Protein 3MAH (pdb70)

Radius of gyration: 16.23 Å; Cα contacts (8 Å, |Δi|>4): 220; chains: 1; bounding box: 42×35×31 Å

B-factor: mean 44.32, std 12.49, range [18.56, 92.47]

Nearest PDB structures (foldseek):
  3mah-assembly1_A-2  TM=9.933E-01  e=5.622E-27  Porphyromonas gingivalis W83
  1gxu-assembly1_A  TM=6.273E-01  e=1.502E-02  Escherichia coli
  1gxt-assembly1_A  TM=6.294E-01  e=2.323E-02  Escherichia coli
  4pwu-assembly2_C  TM=6.112E-01  e=2.801E-02  Klebsiella pneumoniae subsp. pneumoniae MGH 78578
  4kyz-assembly1_A  TM=5.742E-01  e=4.933E-01  synthetic construct

InterPro domains:
  IPR001048 Aspartate/glutamate/uridylate kinase [PF00696] (2-278)
  IPR001341 Aspartate kinase [TIGR00657] (3-439)
  IPR005260 Aspartate kinase, monofunctional class [PIRSF000726] (3-443)
  IPR018042 Aspartate kinase, conserved site [PS00324] (3-11)
  IPR036393 Acetylglutamate kinase-like superfamily [G3DSA:3.40.1160.10] (1-292)
  IPR036393 Acetylglutamate kinase-like superfamily [SSF53633] (1-290)
  IPR045865 ACT-like domain [SSF55021] (296-385)
  IPR045865 ACT-like domain [SSF55021] (379-439)
  IPR047962 Lysine-sensitive aspartokinase 3, ACT2 domain [cd04917] (377-440)
  IPR054352 Aspartokinase, ACT domain [PF22468] (380-437)

Organism: Porphyromonas gingivalis (strain ATCC BAA-308 / W83) (NCBI:txid242619)

Structure (mmCIF, N/CA/C/O backbone):
data_3MAH
#
_entry.id   3MAH
#
_cell.length_a   46.670
_cell.length_b   46.670
_cell.length_c   221.902
_cell.angle_alpha   90.00
_cell.angle_beta   90.00
_cell.angle_gamma   120.00
#
_symmetry.space_group_name_H-M   'P 65 2 2'
#
loop_
_entity.id
_entity.type
_entity.pdbx_description
1 polymer Aspartokinase
2 non-polymer 'SULFATE ION'
3 water water
#
loop_
_atom_site.group_PDB
_atom_site.id
_atom_site.type_symbol
_atom_site.label_atom_id
_atom_site.label_alt_id
_atom_site.label_comp_id
_atom_site.label_asym_id
_atom_site.label_entity_id
_atom_site.label_seq_id
_atom_site.pdbx_PDB_ins_code
_atom_site.Cartn_x
_atom_site.Cartn_y
_atom_site.Cartn_z
_atom_site.occupancy
_atom_site.B_iso_or_equiv
_atom_site.auth_seq_id
_atom_site.auth_comp_id
_atom_site.auth_asym_id
_atom_site.auth_atom_id
_atom_site.pdbx_PDB_model_num
ATOM 1 N N . ASP A 1 7 ? 7.865 -18.229 13.829 1.00 86.25 296 ASP A N 1
ATOM 2 C CA . ASP A 1 7 ? 7.366 -17.596 15.100 1.00 79.41 296 ASP A CA 1
ATOM 3 C C . ASP A 1 7 ? 6.027 -16.880 14.887 1.00 70.08 296 ASP A C 1
ATOM 4 O O . ASP A 1 7 ? 5.741 -16.349 13.821 1.00 68.57 296 ASP A O 1
ATOM 9 N N . CYS A 1 8 ? 5.191 -16.886 15.907 1.00 66.02 297 CYS A N 1
ATOM 10 C CA . CYS A 1 8 ? 3.845 -16.369 15.759 1.00 59.08 297 CYS A CA 1
ATOM 11 C C . CYS A 1 8 ? 3.769 -14.972 16.347 1.00 53.03 297 CYS A C 1
ATOM 12 O O . CYS A 1 8 ? 2.972 -14.728 17.246 1.00 51.41 297 CYS A O 1
ATOM 15 N N . ILE A 1 9 ? 4.576 -14.061 15.785 1.00 49.44 298 ILE A N 1
ATOM 16 C CA . ILE A 1 9 ? 4.736 -12.699 16.295 1.00 44.60 298 ILE A CA 1
ATOM 17 C C . ILE A 1 9 ? 4.338 -11.525 15.377 1.00 40.31 298 ILE A C 1
ATOM 18 O O . ILE A 1 9 ? 4.736 -11.472 14.216 1.00 39.94 298 ILE A O 1
ATOM 23 N N . LYS A 1 10 ? 3.542 -10.606 15.928 1.00 36.58 299 LYS A N 1
ATOM 24 C CA . LYS A 1 10 ? 3.176 -9.334 15.288 1.00 34.70 299 LYS A CA 1
ATOM 25 C C . LYS A 1 10 ? 3.793 -8.207 16.153 1.00 32.34 299 LYS A C 1
ATOM 26 O O . LYS A 1 10 ? 3.668 -8.239 17.373 1.00 33.30 299 LYS A O 1
ATOM 32 N N . ALA A 1 11 ? 4.485 -7.246 15.549 1.00 29.07 300 ALA A N 1
ATOM 33 C CA . ALA A 1 11 ? 5.072 -6.150 16.343 1.00 28.46 300 ALA A CA 1
ATOM 34 C C . ALA A 1 11 ? 5.155 -4.853 15.565 1.00 25.57 300 ALA A C 1
ATOM 35 O O . ALA A 1 11 ? 5.279 -4.867 14.368 1.00 24.83 300 ALA A O 1
ATOM 37 N N . VAL A 1 12 ? 5.065 -3.747 16.282 1.00 26.37 301 VAL A N 1
ATOM 38 C CA . VAL A 1 12 ? 5.340 -2.412 15.737 1.00 26.17 301 VAL A CA 1
ATOM 39 C C . VAL A 1 12 ? 6.408 -1.764 16.659 1.00 25.14 301 VAL A C 1
ATOM 40 O O . VAL A 1 12 ? 6.284 -1.790 17.872 1.00 27.95 301 VAL A O 1
ATOM 44 N N . ALA A 1 13 ? 7.465 -1.240 16.055 1.00 24.66 302 ALA A N 1
ATOM 45 C CA . ALA A 1 13 ? 8.591 -0.604 16.741 1.00 25.68 302 ALA A CA 1
ATOM 46 C C . ALA A 1 13 ? 8.914 0.752 16.132 1.00 25.55 302 ALA A C 1
ATOM 47 O O . ALA A 1 13 ? 8.882 0.901 14.934 1.00 25.31 302 ALA A O 1
ATOM 49 N N . ALA A 1 14 ? 9.219 1.749 16.956 1.00 28.14 303 ALA A N 1
ATOM 50 C CA . ALA A 1 14 ? 9.645 3.096 16.458 1.00 28.17 303 ALA A CA 1
ATOM 51 C C . ALA A 1 14 ? 11.025 3.475 17.000 1.00 28.20 303 ALA A C 1
ATOM 52 O O . ALA A 1 14 ? 11.342 3.250 18.148 1.00 28.99 303 ALA A O 1
ATOM 54 N N . LYS A 1 15 ? 11.846 4.053 16.147 1.00 29.05 304 LYS A N 1
ATOM 55 C CA . LYS A 1 15 ? 13.184 4.500 16.539 1.00 30.21 304 LYS A CA 1
ATOM 56 C C . LYS A 1 15 ? 13.298 5.982 16.213 1.00 30.01 304 LYS A C 1
ATOM 57 O O . LYS A 1 15 ? 13.212 6.368 15.034 1.00 28.50 304 LYS A O 1
ATOM 63 N N . ASP A 1 16 ? 13.434 6.794 17.251 1.00 32.41 305 ASP A N 1
ATOM 64 C CA . ASP A 1 16 ? 13.607 8.244 17.166 1.00 35.17 305 ASP A CA 1
ATOM 65 C C . ASP A 1 16 ? 15.050 8.682 16.974 1.00 36.39 305 ASP A C 1
ATOM 66 O O . ASP A 1 16 ? 16.009 7.887 17.152 1.00 37.39 305 ASP A O 1
ATOM 71 N N . GLY A 1 17 ? 15.205 9.988 16.729 1.00 37.61 306 GLY A N 1
ATOM 72 C CA . GLY A 1 17 ? 16.536 10.639 16.596 1.00 39.37 306 GLY A CA 1
ATOM 73 C C . GLY A 1 17 ? 17.302 10.322 15.331 1.00 38.43 306 GLY A C 1
ATOM 74 O O . GLY A 1 17 ? 18.525 10.380 15.309 1.00 40.53 306 GLY A O 1
ATOM 75 N N . ILE A 1 18 ? 16.574 10.062 14.254 1.00 32.31 307 ILE A N 1
ATOM 76 C CA . ILE A 1 18 ? 17.173 9.621 12.974 1.00 30.26 307 ILE A CA 1
ATOM 77 C C . ILE A 1 18 ? 17.376 10.817 12.042 1.00 31.21 307 ILE A C 1
ATOM 78 O O . ILE A 1 18 ? 16.618 11.786 12.051 1.00 32.20 307 ILE A O 1
ATOM 83 N N . THR A 1 19 ? 18.455 10.756 11.286 1.00 30.94 308 THR A N 1
ATOM 84 C CA . THR A 1 19 ? 18.769 11.746 10.280 1.00 32.05 308 THR A CA 1
ATOM 85 C C . THR A 1 19 ? 18.765 11.074 8.920 1.00 30.50 308 THR A C 1
ATOM 86 O O . THR A 1 19 ? 19.353 10.008 8.783 1.00 30.21 308 THR A O 1
ATOM 90 N N . VAL A 1 20 ? 18.085 11.647 7.917 1.00 31.21 309 VAL A N 1
ATOM 91 C CA . VAL A 1 20 ? 18.163 11.073 6.541 1.00 30.12 309 VAL A CA 1
ATOM 92 C C . VAL A 1 20 ? 19.097 11.924 5.654 1.00 32.33 309 VAL A C 1
ATOM 93 O O . VAL A 1 20 ? 19.025 13.170 5.644 1.00 34.78 309 VAL A O 1
ATOM 97 N N . ILE A 1 21 ? 19.970 11.239 4.921 1.00 31.89 310 ILE A N 1
ATOM 98 C CA . ILE A 1 21 ? 20.903 11.886 4.007 1.00 32.31 310 ILE A CA 1
ATOM 99 C C . ILE A 1 21 ? 20.638 11.445 2.556 1.00 33.15 310 ILE A C 1
ATOM 100 O O . ILE A 1 21 ? 20.611 10.245 2.274 1.00 30.79 310 ILE A O 1
ATOM 105 N N . LYS A 1 22 ? 20.456 12.426 1.659 1.00 35.54 311 LYS A N 1
ATOM 106 C CA . LYS A 1 22 ? 20.235 12.184 0.217 1.00 37.09 311 LYS A CA 1
ATOM 107 C C . LYS A 1 22 ? 21.453 12.666 -0.537 1.00 37.64 311 LYS A C 1
ATOM 108 O O . LYS A 1 22 ? 21.832 13.815 -0.404 1.00 38.87 311 LYS A O 1
ATOM 114 N N . VAL A 1 23 ? 22.049 11.765 -1.322 1.00 38.30 312 VAL A N 1
ATOM 115 C CA . VAL A 1 23 ? 23.210 12.047 -2.143 1.00 40.60 312 VAL A CA 1
ATOM 116 C C . VAL A 1 23 ? 22.891 11.767 -3.624 1.00 43.27 312 VAL A C 1
ATOM 117 O O . VAL A 1 23 ? 22.627 10.618 -3.987 1.00 42.91 312 VAL A O 1
ATOM 121 N N . LYS A 1 24 ? 22.857 12.808 -4.458 1.00 46.33 313 LYS A N 1
ATOM 122 C CA . LYS A 1 24 ? 22.684 12.629 -5.898 1.00 49.04 313 LYS A CA 1
ATOM 123 C C . LYS A 1 24 ? 24.087 12.507 -6.487 1.00 50.36 313 LYS A C 1
ATOM 124 O O . LYS A 1 24 ? 24.845 13.464 -6.509 1.00 50.25 313 LYS A O 1
ATO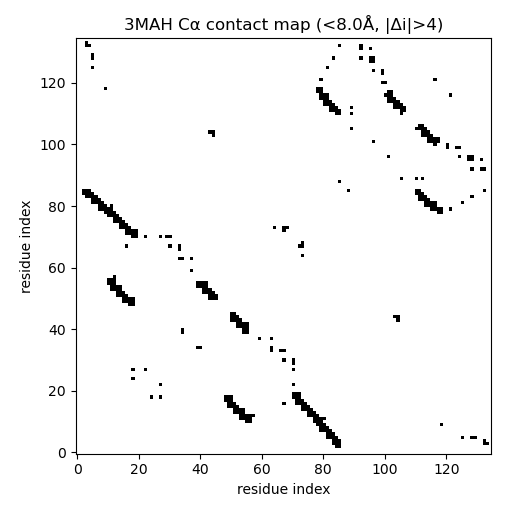M 130 N N . SER A 1 25 ? 24.423 11.308 -6.942 1.00 50.22 314 SER A N 1
ATOM 131 C CA . SER A 1 25 ? 25.766 11.017 -7.449 1.00 52.83 314 SER A CA 1
ATOM 132 C C . SER A 1 25 ? 26.226 11.984 -8.527 1.00 56.78 314 SER A C 1
ATOM 133 O O . SER A 1 25 ? 25.427 12.445 -9.355 1.00 57.62 314 SER A O 1
ATOM 136 N N . SER A 1 26 ? 27.524 12.275 -8.497 1.00 59.23 315 SER A N 1
ATOM 137 C CA . SER A 1 26 ? 28.162 13.052 -9.543 1.00 63.54 315 SER A CA 1
ATOM 138 C C . SER A 1 26 ? 28.041 12.251 -10.843 1.00 65.29 315 SER A C 1
ATOM 139 O O . SER A 1 26 ? 28.212 11.014 -10.845 1.00 63.90 315 SER A O 1
ATOM 142 N N . ASN A 1 27 ? 27.704 12.955 -11.920 1.00 68.81 316 ASN A N 1
ATOM 143 C CA . ASN A 1 27 ? 27.613 12.368 -13.252 1.00 71.18 316 ASN A CA 1
ATOM 144 C C . ASN A 1 27 ? 28.914 11.721 -13.694 1.00 71.59 316 ASN A C 1
ATOM 145 O O . ASN A 1 27 ? 28.903 10.790 -14.511 1.00 71.39 316 ASN A O 1
ATOM 150 N N . LYS A 1 28 ? 30.030 12.236 -13.180 1.00 72.20 317 LYS A N 1
ATOM 151 C CA . LYS A 1 28 ? 31.344 11.672 -13.493 1.00 73.12 317 LYS A CA 1
ATOM 152 C C . LYS A 1 28 ? 31.467 10.208 -13.065 1.00 69.20 317 LYS A C 1
ATOM 153 O O . LYS A 1 28 ? 32.086 9.418 -13.780 1.00 69.91 317 LYS A O 1
ATOM 159 N N . LEU A 1 29 ? 30.827 9.854 -11.942 1.00 64.44 318 LEU A N 1
ATOM 160 C CA . LEU A 1 29 ? 30.969 8.527 -11.337 1.00 60.80 318 LEU A CA 1
ATOM 161 C C . LEU A 1 29 ? 30.056 7.380 -11.749 1.00 57.88 318 LEU A C 1
ATOM 162 O O . LEU A 1 29 ? 28.824 7.493 -11.708 1.00 57.03 318 LEU A O 1
ATOM 167 N N . LEU A 1 30 ? 30.695 6.254 -12.069 1.00 56.23 319 LEU A N 1
ATOM 168 C CA . LEU A 1 30 ? 30.009 5.002 -12.349 1.00 53.44 319 LEU A CA 1
ATOM 169 C C . LEU A 1 30 ? 29.396 4.567 -11.020 1.00 49.47 319 LEU A C 1
ATOM 170 O O . LEU A 1 30 ? 30.038 4.664 -9.958 1.00 47.41 319 LEU A O 1
ATOM 175 N N . SER A 1 31 ? 28.149 4.111 -11.078 1.00 47.61 320 SER A N 1
ATOM 176 C CA . SER A 1 31 ? 27.378 3.790 -9.872 1.00 44.88 320 SER A CA 1
ATOM 177 C C . SER A 1 31 ? 28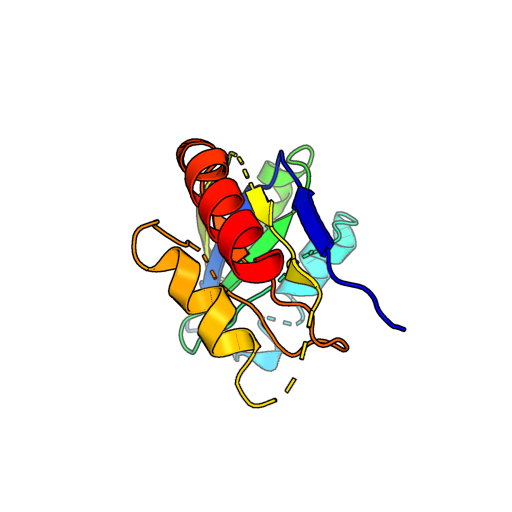.072 2.814 -8.922 1.00 43.02 320 SER A C 1
ATOM 178 O O . SER A 1 31 ? 28.097 3.029 -7.711 1.00 40.28 320 SER A O 1
ATOM 181 N N . TRP A 1 32 ? 28.646 1.751 -9.471 1.00 43.85 321 TRP A N 1
ATOM 182 C CA . TRP A 1 32 ? 29.323 0.755 -8.624 1.00 42.97 321 TRP A CA 1
ATOM 183 C C . TRP A 1 32 ? 30.516 1.316 -7.838 1.00 42.65 321 TRP A C 1
ATOM 184 O O . TRP A 1 32 ? 30.756 0.880 -6.697 1.00 41.42 321 TRP A O 1
ATOM 195 N N . HIS A 1 33 ? 31.233 2.285 -8.411 1.00 43.44 322 HIS A N 1
ATOM 196 C CA . HIS A 1 33 ? 32.321 2.958 -7.669 1.00 44.35 322 HIS A CA 1
ATOM 197 C C . HIS A 1 33 ? 31.710 3.906 -6.602 1.00 42.33 322 HIS A C 1
ATOM 198 O O . HIS A 1 33 ? 32.179 3.975 -5.463 1.00 41.55 322 HIS A O 1
ATOM 205 N N . PHE A 1 34 ? 30.672 4.641 -6.993 1.00 41.93 323 PHE A N 1
ATOM 206 C CA . PHE A 1 34 ? 29.946 5.564 -6.101 1.00 40.31 323 PHE A CA 1
ATOM 207 C C . PHE A 1 34 ? 29.426 4.875 -4.849 1.00 38.24 323 PHE A C 1
ATOM 208 O O . PHE A 1 34 ? 29.587 5.391 -3.715 1.00 38.15 323 PHE A O 1
ATOM 224 N N . ARG A 1 36 ? 30.415 2.070 -3.427 1.00 37.96 325 ARG A N 1
ATOM 225 C CA . ARG A 1 36 ? 31.522 1.625 -2.552 1.00 38.44 325 ARG A CA 1
ATOM 226 C C . ARG A 1 36 ? 32.099 2.814 -1.810 1.00 38.96 325 ARG A C 1
ATOM 227 O O . ARG A 1 36 ? 32.235 2.759 -0.584 1.00 39.12 325 ARG A O 1
ATOM 235 N N . LYS A 1 37 ? 32.424 3.883 -2.529 1.00 40.24 326 LYS A N 1
ATOM 236 C CA . LYS A 1 37 ? 32.914 5.111 -1.889 1.00 41.96 326 LYS A CA 1
ATOM 237 C C . LYS A 1 37 ? 31.949 5.561 -0.797 1.00 39.73 326 LYS A C 1
ATOM 238 O O . LYS A 1 37 ? 32.350 5.814 0.323 1.00 41.42 326 LYS A O 1
ATOM 244 N N . LEU A 1 38 ? 30.670 5.628 -1.121 1.00 38.67 327 LEU A N 1
ATOM 245 C CA . LEU A 1 38 ? 29.640 6.018 -0.139 1.00 37.50 327 LEU A CA 1
ATOM 246 C C . LEU A 1 38 ? 29.706 5.199 1.141 1.00 36.77 327 LEU A C 1
ATOM 247 O O . LEU A 1 38 ? 29.855 5.768 2.228 1.00 38.52 327 LEU A O 1
ATOM 252 N N . PHE A 1 39 ? 29.565 3.881 1.038 1.00 35.25 328 PHE A N 1
ATOM 253 C CA . PHE A 1 39 ? 29.589 3.040 2.237 1.00 34.49 328 PHE A CA 1
ATOM 254 C C . PHE A 1 39 ? 30.929 3.012 2.979 1.00 36.78 328 PHE A C 1
ATOM 255 O O . PHE A 1 39 ? 30.971 2.764 4.185 1.00 36.29 328 PHE A O 1
ATOM 263 N N . GLU A 1 40 ? 32.004 3.314 2.263 1.00 38.71 329 GLU A N 1
ATOM 264 C CA . GLU A 1 40 ? 33.307 3.414 2.861 1.00 41.27 329 GLU A CA 1
ATOM 265 C C . GLU A 1 40 ? 33.378 4.653 3.767 1.00 41.92 329 GLU A C 1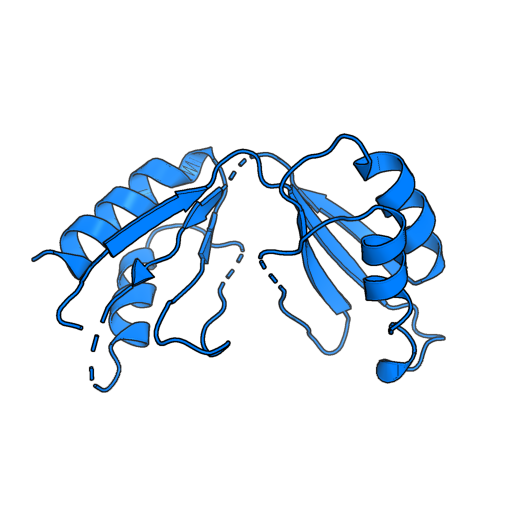
ATOM 266 O O . GLU A 1 40 ? 34.086 4.624 4.783 1.00 43.54 329 GLU A O 1
ATOM 272 N N . ILE A 1 41 ? 32.650 5.728 3.426 1.00 41.42 330 ILE A N 1
ATOM 273 C CA . ILE A 1 41 ? 32.618 6.970 4.258 1.00 42.28 330 ILE A CA 1
ATOM 274 C C . ILE A 1 41 ? 31.870 6.676 5.545 1.00 41.94 330 ILE A C 1
ATOM 275 O O . ILE A 1 41 ? 32.299 7.092 6.628 1.00 43.53 330 ILE A O 1
ATOM 280 N N . PHE A 1 42 ? 30.747 5.959 5.434 1.00 39.46 331 PHE A N 1
ATOM 281 C CA . PHE A 1 42 ? 30.002 5.526 6.630 1.00 39.56 331 PHE A CA 1
ATOM 282 C C . PHE A 1 42 ? 30.810 4.517 7.487 1.00 40.37 331 PHE A C 1
ATOM 283 O O . PHE A 1 42 ? 30.702 4.478 8.711 1.00 40.31 331 PHE A O 1
ATOM 291 N N . GLU A 1 43 ? 31.653 3.726 6.840 1.00 41.29 332 GLU A N 1
ATOM 292 C CA . GLU A 1 43 ? 32.511 2.803 7.569 1.00 43.24 332 GLU A CA 1
ATOM 293 C C . GLU A 1 43 ? 33.532 3.581 8.388 1.00 45.76 332 GLU A C 1
ATOM 294 O O . GLU A 1 43 ? 33.720 3.299 9.582 1.00 47.35 332 GLU A O 1
ATOM 300 N N . PHE A 1 44 ? 34.179 4.559 7.753 1.00 46.64 333 PHE A N 1
ATOM 301 C CA . PHE A 1 44 ? 35.199 5.374 8.428 1.00 49.22 333 PHE A CA 1
ATOM 302 C C . PHE A 1 44 ? 34.656 5.970 9.728 1.00 49.30 333 PHE A C 1
ATOM 303 O O . PHE A 1 44 ? 35.315 5.927 10.764 1.00 51.12 333 PHE A O 1
ATOM 311 N N . TYR A 1 45 ? 33.434 6.497 9.671 1.00 47.10 334 TYR A N 1
ATOM 312 C CA . TYR A 1 45 ? 32.804 7.110 10.834 1.00 46.80 334 TYR A CA 1
ATOM 313 C C . TYR A 1 45 ? 31.993 6.109 11.650 1.00 46.63 334 TYR A C 1
ATOM 314 O O . TYR A 1 45 ? 31.241 6.483 12.542 1.00 47.04 334 TYR A O 1
ATOM 323 N N . GLN A 1 46 ? 32.131 4.825 11.331 1.00 47.40 335 GLN A N 1
ATOM 324 C CA . GLN A 1 46 ? 31.498 3.739 12.112 1.00 47.35 335 GLN A CA 1
ATOM 325 C C . GLN A 1 46 ? 30.010 3.949 12.296 1.00 44.98 335 GLN A C 1
ATOM 326 O O . GLN A 1 46 ? 29.478 3.729 13.391 1.00 45.33 335 GLN A O 1
ATOM 332 N N . GLU A 1 47 ? 29.322 4.363 11.233 1.00 42.30 336 GLU A N 1
ATOM 333 C CA . GLU A 1 47 ? 27.891 4.584 11.355 1.00 40.78 336 GLU A CA 1
ATOM 334 C C . GLU A 1 47 ? 27.055 3.440 10.800 1.00 39.80 336 GLU A C 1
ATOM 335 O O . GLU A 1 47 ? 27.174 3.103 9.615 1.00 39.54 336 GLU A O 1
ATOM 341 N N . PRO A 1 48 ? 26.202 2.824 11.647 1.00 39.64 337 PRO A N 1
ATOM 342 C CA . PRO A 1 48 ? 25.292 1.840 11.079 1.00 38.68 337 PRO A CA 1
ATOM 343 C C . PRO A 1 48 ? 24.196 2.540 10.291 1.00 37.30 337 PRO A C 1
ATOM 344 O O . PRO A 1 48 ? 23.776 3.617 10.682 1.00 39.18 337 PRO A O 1
ATOM 348 N N . VAL A 1 49 ? 23.726 1.908 9.221 1.00 35.80 338 VAL A N 1
ATOM 349 C CA . VAL A 1 49 ? 22.661 2.441 8.372 1.00 35.17 338 VAL A CA 1
ATOM 350 C C . VAL A 1 49 ? 21.393 1.540 8.453 1.00 35.22 338 VAL A C 1
ATOM 351 O O . VAL A 1 49 ? 21.386 0.429 7.940 1.00 35.85 338 VAL A O 1
ATOM 355 N N . ASP A 1 50 ? 20.318 2.019 9.079 1.00 35.29 339 ASP A N 1
ATOM 356 C CA . ASP A 1 50 ? 19.112 1.190 9.225 1.00 36.07 339 ASP A CA 1
ATOM 357 C C . ASP A 1 50 ? 18.292 1.068 7.927 1.00 34.12 339 ASP A C 1
ATOM 358 O O . ASP A 1 50 ? 17.592 0.081 7.737 1.00 34.12 339 ASP A O 1
ATOM 371 N N . VAL A 1 52 ? 18.198 2.150 3.546 1.00 31.84 341 VAL A N 1
ATOM 372 C CA . VAL A 1 52 ? 18.803 2.624 2.290 1.00 32.47 341 VAL A CA 1
ATOM 373 C C . VAL A 1 52 ? 17.798 2.404 1.122 1.00 33.41 341 VAL A C 1
ATOM 374 O O . VAL A 1 52 ? 17.030 1.436 1.118 1.00 32.99 341 VAL A O 1
ATOM 378 N N . ALA A 1 53 ? 17.775 3.343 0.184 1.00 34.04 342 ALA A N 1
ATOM 379 C CA . ALA A 1 53 ? 16.932 3.283 -1.026 1.00 35.56 342 ALA A CA 1
ATOM 380 C C . ALA A 1 53 ? 17.698 3.979 -2.168 1.00 36.97 342 ALA A C 1
ATOM 381 O O . ALA A 1 53 ? 17.993 5.159 -2.071 1.00 37.64 342 ALA A O 1
ATOM 383 N N . THR A 1 54 ? 18.077 3.221 -3.201 1.00 38.64 343 THR A N 1
ATOM 384 C CA . THR A 1 54 ? 18.790 3.740 -4.389 1.00 41.12 343 THR A CA 1
ATOM 385 C C . THR A 1 54 ? 17.844 4.053 -5.547 1.00 43.92 343 THR A C 1
ATOM 386 O O . THR A 1 54 ? 16.705 3.605 -5.602 1.00 43.78 343 THR A O 1
ATOM 390 N N . SER A 1 55 ? 18.356 4.866 -6.457 1.00 47.00 344 SER A N 1
ATOM 391 C CA . SER A 1 55 ? 17.661 5.286 -7.642 1.00 50.48 344 SER A CA 1
ATOM 392 C C . SER A 1 55 ? 18.738 5.435 -8.679 1.00 52.44 344 SER A C 1
ATOM 393 O O . SER A 1 55 ? 19.914 5.195 -8.403 1.00 51.27 344 SER A O 1
ATOM 396 N N . GLU A 1 56 ? 18.312 5.791 -9.881 1.00 56.52 345 GLU A N 1
ATOM 397 C CA . GLU A 1 56 ? 19.190 6.028 -11.013 1.00 59.41 345 GLU A CA 1
ATOM 398 C C . GLU A 1 56 ? 20.131 7.206 -10.674 1.00 60.12 345 GLU A C 1
ATOM 399 O O . GLU A 1 56 ? 21.353 7.110 -10.799 1.00 60.04 345 GLU A O 1
ATOM 405 N N . VAL A 1 57 ? 19.512 8.291 -10.211 1.00 61.37 346 VAL A N 1
ATOM 406 C CA . VAL A 1 57 ? 20.160 9.556 -9.830 1.00 62.72 346 VAL A CA 1
ATOM 407 C C . VAL A 1 57 ? 21.095 9.396 -8.588 1.00 60.34 346 VAL A C 1
ATOM 408 O O . VAL A 1 57 ? 22.301 9.709 -8.627 1.00 60.51 346 VAL A O 1
ATOM 412 N N . GLY A 1 58 ? 20.519 8.896 -7.493 1.00 57.31 347 GLY A N 1
ATOM 413 C CA . GLY A 1 58 ? 21.272 8.697 -6.260 1.00 54.34 347 GLY A CA 1
ATOM 414 C C . GLY A 1 58 ? 20.483 8.007 -5.148 1.00 51.25 347 GLY A C 1
ATOM 415 O O . GLY A 1 58 ? 19.352 7.530 -5.344 1.00 52.44 347 GLY A O 1
ATOM 416 N N . VAL A 1 59 ? 21.015 8.101 -3.943 1.00 46.83 348 VAL A N 1
ATOM 417 C CA . VAL A 1 59 ? 20.552 7.310 -2.843 1.00 42.77 348 VAL A CA 1
ATOM 418 C C . VAL A 1 59 ? 20.230 8.100 -1.584 1.00 40.46 348 VAL A C 1
ATOM 419 O O . VAL A 1 59 ? 20.790 9.178 -1.354 1.00 40.42 348 VAL A O 1
ATOM 423 N N . SER A 1 60 ? 19.323 7.545 -0.774 1.00 36.41 349 SER A N 1
ATOM 424 C CA . SER A 1 60 ? 19.009 8.112 0.501 1.00 34.36 349 SER A CA 1
ATOM 425 C C . SER A 1 60 ? 19.296 7.042 1.503 1.00 32.47 349 SER A C 1
ATOM 426 O O . SER A 1 60 ? 19.038 5.848 1.230 1.00 30.22 349 SER A O 1
ATOM 429 N N . LEU A 1 61 ? 19.886 7.466 2.627 1.00 31.24 350 LEU A N 1
ATOM 430 C CA . LEU A 1 61 ? 20.152 6.579 3.752 1.00 30.35 350 LEU A CA 1
ATOM 431 C C . LEU A 1 61 ? 20.067 7.270 5.113 1.00 29.83 350 LEU A C 1
ATOM 432 O O . LEU A 1 61 ? 20.055 8.492 5.192 1.00 31.46 350 LEU A O 1
ATOM 437 N N . THR A 1 62 ? 19.998 6.469 6.170 1.00 28.42 351 THR A N 1
ATOM 438 C CA . THR A 1 62 ? 19.810 6.995 7.520 1.00 30.12 351 THR A CA 1
ATOM 439 C C . THR A 1 62 ? 21.003 6.768 8.460 1.00 30.26 351 THR A C 1
ATOM 440 O O . THR A 1 62 ? 21.788 5.830 8.296 1.00 31.51 351 THR A O 1
ATOM 444 N N . ILE A 1 63 ? 21.150 7.653 9.421 1.00 31.02 352 ILE A N 1
ATOM 445 C CA . ILE A 1 63 ? 22.096 7.434 10.529 1.00 31.67 352 ILE A CA 1
ATOM 446 C C . ILE A 1 63 ? 21.313 7.714 11.790 1.00 32.61 352 ILE A C 1
ATOM 447 O O . ILE A 1 63 ? 20.345 8.500 11.763 1.00 32.44 352 ILE A O 1
ATOM 452 N N . ASP A 1 64 ? 21.695 7.053 12.875 1.00 33.51 353 ASP A N 1
ATOM 453 C CA . ASP A 1 64 ? 20.967 7.175 14.114 1.00 36.10 353 ASP A CA 1
ATOM 454 C C . ASP A 1 64 ? 21.481 8.226 15.108 1.00 37.41 353 ASP A C 1
ATOM 455 O O . ASP A 1 64 ? 20.917 8.376 16.164 1.00 38.23 353 ASP A O 1
ATOM 460 N N A ASN A 1 65 ? 22.565 8.923 14.770 0.50 37.83 354 ASN A N 1
ATOM 461 N N B ASN A 1 65 ? 22.546 8.945 14.766 0.50 37.93 354 ASN A N 1
ATOM 462 C CA A ASN A 1 65 ? 23.076 10.012 15.605 0.50 39.18 354 ASN A CA 1
ATOM 463 C CA B ASN A 1 65 ? 22.989 10.064 15.592 0.50 39.32 354 ASN A CA 1
ATOM 464 C C A ASN A 1 65 ? 23.728 11.014 14.684 0.50 39.90 354 ASN A C 1
ATOM 465 C C B ASN A 1 65 ? 23.664 11.035 14.667 0.50 39.96 354 ASN A C 1
ATOM 466 O O A ASN A 1 65 ? 24.081 10.662 13.571 0.50 38.98 354 ASN A O 1
ATOM 467 O O B ASN A 1 65 ? 23.980 10.679 13.544 0.50 38.99 354 ASN A O 1
ATOM 476 N N . ASP A 1 66 ? 23.882 12.256 15.130 1.00 42.16 355 ASP A N 1
ATOM 477 C CA . ASP A 1 66 ? 24.487 13.287 14.292 1.00 43.57 355 ASP A CA 1
ATOM 478 C C . ASP A 1 66 ? 25.851 13.830 14.754 1.00 45.64 355 ASP A C 1
ATOM 479 O O . ASP A 1 66 ? 26.282 14.880 14.290 1.00 46.90 355 ASP A O 1
ATOM 484 N N . LYS A 1 67 ? 26.521 13.106 15.651 1.00 46.63 356 LYS A N 1
ATOM 485 C CA . LYS A 1 67 ? 27.833 13.485 16.193 1.00 48.96 356 LYS A CA 1
ATOM 486 C C . LYS A 1 67 ? 28.816 13.768 15.072 1.00 49.54 356 LYS A C 1
ATOM 487 O O . LYS A 1 67 ? 29.532 14.771 15.104 1.00 52.09 356 LYS A O 1
ATOM 493 N N . ASN A 1 68 ? 28.842 12.861 14.098 1.00 47.00 357 ASN A N 1
ATOM 494 C CA . ASN A 1 68 ? 29.747 12.931 12.943 1.00 47.07 357 ASN A CA 1
ATOM 495 C C . ASN A 1 68 ? 29.100 13.502 11.662 1.00 45.56 357 ASN A C 1
ATOM 496 O O . ASN A 1 68 ? 29.748 13.568 10.643 1.00 45.28 357 ASN A O 1
ATOM 501 N N . LEU A 1 69 ? 27.845 13.926 11.724 1.00 45.24 358 LEU A N 1
ATOM 502 C CA . LEU A 1 69 ? 27.141 14.450 10.562 1.00 45.19 358 LEU A CA 1
ATOM 503 C C . LEU A 1 69 ? 27.910 15.501 9.740 1.00 47.45 358 LEU A C 1
ATOM 504 O O . LEU A 1 69 ? 27.971 15.386 8.512 1.00 46.49 358 LEU A O 1
ATOM 509 N N . PRO A 1 70 ? 28.506 16.526 10.382 1.00 50.43 359 PRO A N 1
ATOM 510 C CA . PRO A 1 70 ? 29.178 17.475 9.486 1.00 52.81 359 PRO A CA 1
ATOM 511 C C . PRO A 1 70 ? 30.327 16.842 8.683 1.00 53.26 359 PRO A C 1
ATOM 512 O O . PRO A 1 70 ? 30.461 17.134 7.489 1.00 53.53 359 PRO A O 1
ATOM 516 N N . ASP A 1 71 ? 31.142 15.992 9.322 1.00 53.44 360 ASP A N 1
ATOM 517 C CA . ASP A 1 71 ? 32.267 15.356 8.612 1.00 53.91 360 ASP A CA 1
ATOM 518 C C . ASP A 1 71 ? 31.788 14.396 7.545 1.00 50.90 360 ASP A C 1
ATOM 519 O O . ASP A 1 71 ? 32.490 14.166 6.568 1.00 51.31 360 ASP A O 1
ATOM 524 N N . ILE A 1 72 ? 30.600 13.827 7.739 1.00 48.55 361 ILE A N 1
ATOM 525 C CA . ILE A 1 72 ? 30.029 12.890 6.765 1.00 45.77 361 ILE A CA 1
ATOM 526 C C . ILE A 1 72 ? 29.530 13.643 5.529 1.00 45.67 361 ILE A C 1
ATOM 527 O O . ILE A 1 72 ? 29.796 13.231 4.401 1.00 45.78 361 ILE A O 1
ATOM 532 N N . VAL A 1 73 ? 28.814 14.739 5.737 1.00 46.77 362 VAL A N 1
ATOM 533 C CA . VAL A 1 73 ? 28.344 15.564 4.621 1.00 48.25 362 VAL A CA 1
ATOM 534 C C . VAL A 1 73 ? 29.543 16.107 3.842 1.00 51.61 362 VAL A C 1
ATOM 535 O O . VAL A 1 73 ? 29.563 16.075 2.602 1.00 53.20 362 VAL A O 1
ATOM 539 N N . ARG A 1 74 ? 30.538 16.598 4.578 1.00 53.97 363 ARG A N 1
ATOM 540 C CA . ARG A 1 74 ? 31.770 17.144 3.988 1.00 57.09 363 ARG A CA 1
ATOM 541 C C . ARG A 1 74 ? 32.353 16.116 3.034 1.00 55.94 363 ARG A C 1
ATO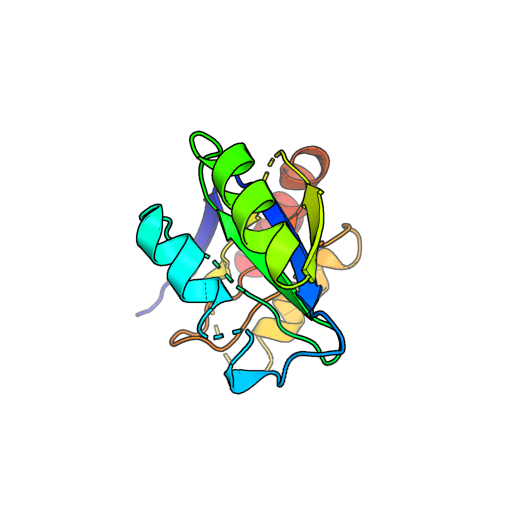M 542 O O . ARG A 1 74 ? 32.505 16.401 1.850 1.00 56.64 363 ARG A O 1
ATOM 550 N N . ALA A 1 75 ? 32.618 14.909 3.556 1.00 53.73 364 ALA A N 1
ATOM 551 C CA . ALA A 1 75 ? 33.187 13.781 2.787 1.00 52.83 364 ALA A CA 1
ATOM 552 C C . ALA A 1 75 ? 32.325 13.366 1.581 1.00 51.16 364 ALA A C 1
ATOM 553 O O . ALA A 1 75 ? 32.849 13.131 0.490 1.00 51.05 364 ALA A O 1
ATOM 555 N N . LEU A 1 76 ? 31.012 13.245 1.795 1.00 49.12 365 LEU A N 1
ATOM 556 C CA . LEU A 1 76 ? 30.072 12.908 0.717 1.00 48.21 365 LEU A CA 1
ATOM 557 C C . LEU A 1 76 ? 29.974 13.986 -0.383 1.00 51.11 365 LEU A C 1
ATOM 558 O O . LEU A 1 76 ? 29.745 13.672 -1.558 1.00 50.17 365 LEU A O 1
ATOM 563 N N . SER A 1 77 ? 30.143 15.253 -0.006 1.00 53.75 366 SER A N 1
ATOM 564 C CA . SER A 1 77 ? 30.042 16.350 -0.963 1.00 56.97 366 SER A CA 1
ATOM 565 C C . SER A 1 77 ? 31.040 16.221 -2.098 1.00 58.71 366 SER A C 1
ATOM 566 O O . SER A 1 77 ? 30.902 16.898 -3.113 1.00 60.43 366 SER A O 1
ATOM 569 N N . ASP A 1 78 ? 32.048 15.370 -1.907 1.00 58.29 367 ASP A N 1
ATOM 570 C CA . ASP A 1 78 ? 33.039 15.052 -2.943 1.00 60.28 367 ASP A CA 1
ATOM 571 C C . ASP A 1 78 ? 32.520 14.083 -4.014 1.00 58.07 367 ASP A C 1
ATOM 572 O O . ASP A 1 78 ? 33.022 14.082 -5.138 1.00 60.19 367 ASP A O 1
ATOM 577 N N . ILE A 1 79 ? 31.535 13.256 -3.679 1.00 54.35 368 ILE A N 1
ATOM 578 C CA . ILE A 1 79 ? 31.044 12.255 -4.621 1.00 52.13 368 ILE A CA 1
ATOM 579 C C . ILE A 1 79 ? 29.624 12.538 -5.127 1.00 51.68 368 ILE A C 1
ATOM 580 O O . ILE A 1 79 ? 29.128 11.817 -6.007 1.00 51.41 368 ILE A O 1
ATOM 585 N N . GLY A 1 80 ? 28.988 13.593 -4.600 1.00 52.14 369 GLY A N 1
ATOM 586 C CA . GLY A 1 80 ? 27.617 13.975 -4.997 1.00 52.29 369 GLY A CA 1
ATOM 587 C C . GLY A 1 80 ? 27.066 15.254 -4.358 1.00 53.83 369 GLY A C 1
ATOM 588 O O . GLY A 1 80 ? 27.735 15.876 -3.542 1.00 54.91 369 GLY A O 1
ATOM 589 N N . ASP A 1 81 ?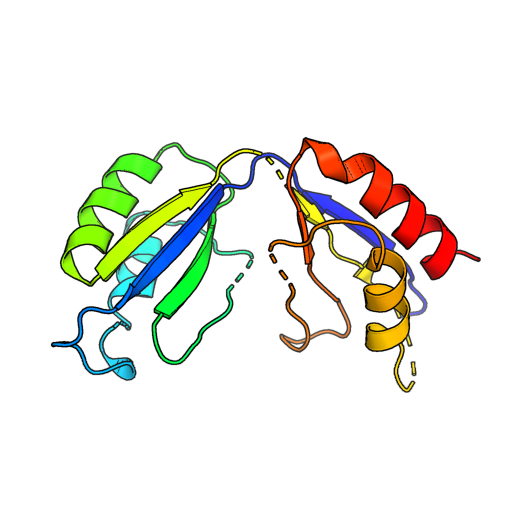 25.868 15.674 -4.774 1.00 54.68 370 ASP A N 1
ATOM 590 C CA . ASP A 1 81 ? 25.164 16.800 -4.150 1.00 56.20 370 ASP A CA 1
ATOM 591 C C . ASP A 1 81 ? 24.418 16.175 -2.971 1.00 52.90 370 ASP A C 1
ATOM 592 O O . ASP A 1 81 ? 23.690 15.172 -3.153 1.00 51.49 370 ASP A O 1
ATOM 597 N N . VAL A 1 82 ? 24.585 16.756 -1.776 1.00 51.96 371 VAL A N 1
ATOM 598 C CA . VAL A 1 82 ? 24.028 16.191 -0.525 1.00 48.45 371 VAL A CA 1
ATOM 599 C C . VAL A 1 82 ? 22.952 17.070 0.136 1.00 49.00 371 VAL A C 1
ATOM 600 O O . VAL A 1 82 ? 23.150 18.275 0.286 1.00 51.88 371 VAL A O 1
ATOM 604 N N . THR A 1 83 ? 21.811 16.484 0.492 1.00 46.59 372 THR A N 1
ATOM 605 C CA . THR A 1 83 ? 20.774 17.204 1.263 1.00 47.29 372 THR A CA 1
ATOM 606 C C . THR A 1 83 ? 20.472 16.352 2.517 1.00 44.48 372 THR A C 1
ATOM 607 O O . THR A 1 83 ? 20.700 15.164 2.534 1.00 40.76 372 THR A O 1
ATOM 611 N N . VAL A 1 84 ? 20.011 17.002 3.568 1.00 45.31 373 VAL A N 1
ATOM 612 C CA . VAL A 1 84 ? 19.829 16.362 4.832 1.00 43.61 373 VAL A CA 1
ATOM 613 C C . VAL A 1 84 ? 18.513 16.762 5.442 1.00 44.57 373 VAL A C 1
ATOM 614 O O . VAL A 1 84 ? 18.108 17.894 5.295 1.00 46.44 373 VAL A O 1
ATOM 618 N N . ASP A 1 85 ? 17.827 15.810 6.085 1.00 43.38 374 ASP A N 1
ATOM 619 C CA . ASP A 1 85 ? 16.622 16.122 6.896 1.00 44.61 374 ASP A CA 1
ATOM 620 C C . ASP A 1 85 ? 16.711 15.420 8.264 1.00 42.53 374 ASP A C 1
ATOM 621 O O . ASP A 1 85 ? 16.828 14.192 8.360 1.00 39.80 374 ASP A O 1
ATOM 626 N N . LYS A 1 86 ? 16.674 16.232 9.314 1.00 43.92 375 LYS A N 1
ATOM 627 C CA . LYS A 1 86 ? 16.817 15.768 10.689 1.00 43.75 375 LYS A CA 1
ATOM 628 C C . LYS A 1 86 ? 15.472 15.480 11.345 1.00 42.70 375 LYS A C 1
ATOM 629 O O . LYS A 1 86 ? 14.436 15.664 10.720 1.00 42.33 375 LYS A O 1
ATOM 635 N N . ASP A 1 87 ? 15.501 15.014 12.597 1.00 44.28 376 ASP A N 1
ATOM 636 C CA . ASP A 1 87 ? 14.286 14.736 13.355 1.00 43.81 376 ASP A CA 1
ATOM 637 C C . ASP A 1 87 ? 13.334 13.782 12.642 1.00 40.44 376 ASP A C 1
ATOM 638 O O . ASP A 1 87 ? 12.152 14.093 12.483 1.00 40.56 376 ASP A O 1
ATOM 651 N N . VAL A 1 89 ? 11.937 9.549 12.089 1.00 30.17 378 VAL A N 1
ATOM 652 C CA . VAL A 1 89 ? 11.632 8.369 12.861 1.00 28.99 378 VAL A CA 1
ATOM 653 C C . VAL A 1 89 ? 11.475 7.143 11.967 1.00 27.64 378 VAL A C 1
ATOM 654 O O . VAL A 1 89 ? 10.728 7.184 11.012 1.00 29.24 378 VAL A O 1
ATOM 658 N N . ILE A 1 90 ? 12.165 6.056 12.296 1.00 26.80 379 ILE A N 1
ATOM 659 C CA . ILE A 1 90 ? 12.001 4.794 11.595 1.00 24.72 379 ILE A CA 1
ATOM 660 C C . ILE A 1 90 ? 10.972 3.943 12.343 1.00 25.06 379 ILE A C 1
ATOM 661 O O . ILE A 1 90 ? 11.098 3.733 13.541 1.00 26.85 379 ILE A O 1
ATOM 666 N N . ILE A 1 91 ? 9.970 3.455 11.627 1.00 23.99 380 ILE A N 1
ATOM 667 C CA . ILE A 1 91 ? 8.975 2.554 12.151 1.00 23.82 380 ILE A CA 1
ATOM 668 C C . ILE A 1 91 ? 9.132 1.206 11.427 1.00 24.18 380 ILE A C 1
ATOM 669 O O . ILE A 1 91 ? 9.226 1.169 10.197 1.00 23.70 380 ILE A O 1
ATOM 674 N N A CYS A 1 92 ? 9.178 0.124 12.197 0.50 25.05 381 CYS A N 1
ATOM 675 N N B CYS A 1 92 ? 9.162 0.119 12.19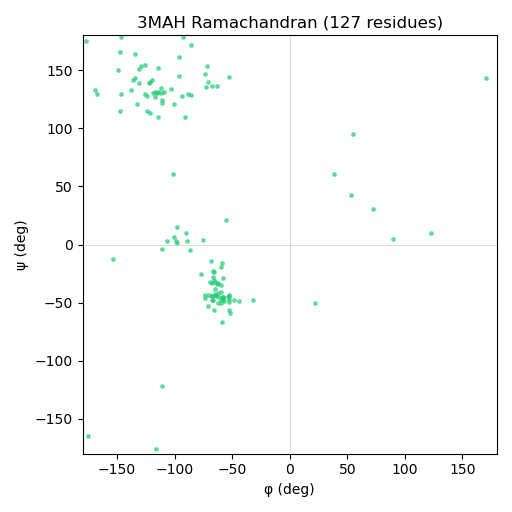2 0.50 24.84 381 CYS A N 1
ATOM 676 C CA A CYS A 1 92 ? 9.359 -1.231 11.680 0.50 26.18 381 CYS A CA 1
ATOM 677 C CA B CYS A 1 92 ? 9.333 -1.241 11.670 0.50 25.79 381 CYS A CA 1
ATOM 678 C C A CYS A 1 92 ? 8.103 -2.007 12.063 0.50 26.50 381 CYS A C 1
ATOM 679 C C B CYS A 1 92 ? 8.096 -2.013 12.066 0.50 26.31 381 CYS A C 1
ATOM 680 O O A CYS A 1 92 ? 7.681 -1.957 13.215 0.50 26.43 381 CYS A O 1
ATOM 681 O O B CYS A 1 92 ? 7.682 -1.971 13.220 0.50 26.25 381 CYS A O 1
ATOM 686 N N . ILE A 1 93 ? 7.507 -2.695 11.089 1.00 27.03 382 ILE A N 1
ATOM 687 C CA . ILE A 1 93 ? 6.298 -3.457 11.276 1.00 27.97 382 ILE A CA 1
ATOM 688 C C . ILE A 1 93 ? 6.660 -4.866 10.908 1.00 30.65 382 ILE A C 1
ATOM 689 O O . ILE A 1 93 ? 7.123 -5.129 9.776 1.00 29.57 382 ILE A O 1
ATOM 694 N N . VAL A 1 94 ? 6.462 -5.760 11.888 1.00 33.44 383 VAL A N 1
ATOM 695 C CA . VAL A 1 94 ? 6.776 -7.187 11.801 1.00 35.97 383 VAL A CA 1
ATOM 696 C C . VAL A 1 94 ? 5.446 -7.939 11.776 1.00 38.07 383 VAL A C 1
ATOM 697 O O . VAL A 1 94 ? 4.609 -7.798 12.673 1.00 36.81 383 VAL A O 1
ATOM 701 N N . GLY A 1 95 ? 5.241 -8.720 10.719 1.00 41.16 384 GLY A N 1
ATOM 702 C CA . GLY A 1 95 ? 3.978 -9.455 10.501 1.00 43.93 384 GLY A CA 1
ATOM 703 C C . GLY A 1 95 ? 4.055 -10.958 10.631 1.00 47.12 384 GLY A C 1
ATOM 704 O O . GLY A 1 95 ? 5.078 -11.539 10.312 1.00 49.80 384 GLY A O 1
ATOM 705 N N . VAL A 1 102 ? 0.926 -12.963 1.752 1.00 70.46 391 VAL A N 1
ATOM 706 C CA . VAL A 1 102 ? 0.076 -12.929 0.554 1.00 72.29 391 VAL A CA 1
ATOM 707 C C . VAL A 1 102 ? -0.409 -11.478 0.346 1.00 68.19 391 VAL A C 1
ATOM 708 O O . VAL A 1 102 ? -1.614 -11.199 0.379 1.00 68.66 391 VAL A O 1
ATOM 712 N N . GLY A 1 103 ? 0.541 -10.559 0.153 1.00 63.74 392 GLY A N 1
ATOM 713 C CA . GLY A 1 103 ? 0.234 -9.128 0.014 1.00 59.99 392 GLY A CA 1
ATOM 714 C C . GLY A 1 103 ? 0.220 -8.358 1.338 1.00 56.19 392 GLY A C 1
ATOM 715 O O . GLY A 1 103 ? -0.138 -7.178 1.381 1.00 53.64 392 GLY A O 1
ATOM 716 N N . PHE A 1 104 ? 0.580 -9.025 2.428 1.00 54.86 393 PHE A N 1
ATOM 717 C CA . PHE A 1 104 ? 0.626 -8.396 3.749 1.00 52.54 393 PHE A CA 1
ATOM 718 C C . PHE A 1 104 ? 1.271 -6.995 3.748 1.00 48.13 393 PHE A C 1
ATOM 719 O O . PHE A 1 104 ? 0.752 -6.017 4.314 1.00 45.92 393 PHE A O 1
ATOM 727 N N . GLU A 1 105 ? 2.424 -6.912 3.116 1.00 46.22 394 GLU A N 1
ATOM 728 C CA . GLU A 1 105 ? 3.164 -5.686 3.113 1.00 43.82 394 GLU A CA 1
ATOM 729 C C . GLU A 1 105 ? 2.397 -4.560 2.409 1.00 42.16 394 GLU A C 1
ATOM 730 O O . GLU A 1 105 ? 2.519 -3.395 2.804 1.00 39.35 394 GLU A O 1
ATOM 736 N N . ALA A 1 106 ? 1.624 -4.906 1.383 1.00 43.00 395 ALA A N 1
ATOM 737 C CA . ALA A 1 106 ? 0.799 -3.918 0.665 1.00 43.74 395 ALA A CA 1
ATOM 738 C C . ALA A 1 106 ? -0.283 -3.316 1.585 1.00 43.30 395 ALA A C 1
ATOM 739 O O . ALA A 1 106 ? -0.511 -2.112 1.568 1.00 40.24 395 ALA A O 1
ATOM 741 N N . ARG A 1 107 ? -0.933 -4.184 2.372 1.00 45.43 396 ARG A N 1
ATOM 742 C CA . ARG A 1 107 ? -1.994 -3.786 3.327 1.00 46.67 396 ARG A CA 1
ATOM 743 C C . ARG A 1 107 ? -1.482 -2.898 4.434 1.00 43.62 396 ARG A C 1
ATOM 744 O O . ARG A 1 107 ? -2.185 -2.007 4.887 1.00 44.18 396 ARG A O 1
ATOM 752 N N . ILE A 1 108 ? -0.278 -3.190 4.899 1.00 41.43 397 ILE A N 1
ATOM 753 C CA . ILE A 1 108 ? 0.377 -2.396 5.934 1.00 39.10 397 ILE A CA 1
ATOM 754 C C . ILE A 1 108 ? 0.730 -1.013 5.431 1.00 36.91 397 ILE A C 1
ATOM 755 O O . ILE A 1 108 ? 0.551 -0.022 6.121 1.00 35.53 397 ILE A O 1
ATOM 760 N N . ILE A 1 109 ? 1.270 -0.961 4.223 1.00 37.32 398 ILE A N 1
ATOM 761 C CA . ILE A 1 109 ? 1.685 0.300 3.612 1.00 36.68 398 ILE A CA 1
ATOM 762 C C . ILE A 1 109 ? 0.454 1.135 3.324 1.00 37.26 398 ILE A C 1
ATOM 763 O O . ILE A 1 109 ? 0.467 2.364 3.397 1.00 38.54 398 ILE A O 1
ATOM 768 N N . ASN A 1 110 ? -0.620 0.455 3.001 1.00 37.39 399 ASN A N 1
ATOM 769 C CA . ASN A 1 110 ? -1.836 1.118 2.684 1.00 40.10 399 ASN A CA 1
ATOM 770 C C . ASN A 1 110 ? -2.443 1.849 3.897 1.00 40.23 399 ASN A C 1
ATOM 771 O O . ASN A 1 110 ? -3.231 2.771 3.723 1.00 41.66 399 ASN A O 1
ATOM 776 N N . ALA A 1 111 ? -2.095 1.430 5.108 1.00 39.02 400 ALA A N 1
ATOM 777 C CA . ALA A 1 111 ? -2.571 2.103 6.321 1.00 39.60 400 ALA A CA 1
ATOM 778 C C . ALA A 1 111 ? -1.956 3.511 6.472 1.00 39.05 400 ALA A C 1
ATOM 779 O O . ALA A 1 111 ? -2.442 4.306 7.275 1.00 40.52 400 ALA A O 1
ATOM 781 N N . LEU A 1 112 ? -0.899 3.800 5.704 1.00 37.59 401 LEU A N 1
ATOM 782 C CA . LEU A 1 112 ? -0.181 5.075 5.756 1.00 37.28 401 LEU A CA 1
ATOM 783 C C . LEU A 1 112 ? -0.634 6.042 4.664 1.00 39.73 401 LEU A C 1
ATOM 784 O O . LEU A 1 112 ? -0.121 7.174 4.522 1.00 41.18 401 LEU A O 1
ATOM 789 N N . LYS A 1 113 ? -1.592 5.572 3.891 1.00 41.35 402 LYS A N 1
ATOM 790 C CA . LYS A 1 113 ? -2.262 6.328 2.847 1.00 44.18 402 LYS A CA 1
ATOM 791 C C . LYS A 1 113 ? -2.371 7.826 3.188 1.00 45.10 402 LYS A C 1
ATOM 792 O O . LYS A 1 113 ? -2.082 8.669 2.343 1.00 45.91 402 LYS A O 1
ATOM 798 N N . GLY A 1 114 ? -2.812 8.156 4.413 1.00 45.18 403 GLY A N 1
ATOM 799 C CA . GLY A 1 114 ? -3.023 9.577 4.809 1.00 46.87 403 GLY A CA 1
ATOM 800 C C . GLY A 1 114 ? -1.846 10.332 5.427 1.00 45.54 403 GLY A C 1
ATOM 801 O O . GLY A 1 114 ? -1.974 11.494 5.778 1.00 47.06 403 GLY A O 1
ATOM 802 N N . VAL A 1 115 ? -0.680 9.697 5.518 1.00 42.82 404 VAL A N 1
ATOM 803 C CA . VAL A 1 115 ? 0.494 10.301 6.186 1.00 41.84 404 VAL A CA 1
ATOM 804 C C . VAL A 1 115 ? 1.669 10.456 5.214 1.00 39.96 404 VAL A C 1
ATOM 805 O O . VAL A 1 115 ? 1.892 9.556 4.412 1.00 40.39 404 VAL A O 1
ATOM 809 N N . PRO A 1 116 ? 2.437 11.566 5.292 1.00 39.54 405 PRO A N 1
ATOM 810 C CA . PRO A 1 116 ? 3.581 11.674 4.385 1.00 37.99 405 PRO A CA 1
ATOM 811 C C . PRO A 1 116 ? 4.690 10.712 4.835 1.00 34.88 405 PRO A C 1
ATOM 812 O O . PRO A 1 116 ? 4.945 10.595 6.026 1.00 33.15 405 PRO A O 1
ATOM 816 N N . VAL A 1 117 ? 5.278 10.002 3.878 1.00 33.24 406 VAL A N 1
ATOM 817 C CA . VAL A 1 117 ? 6.319 9.008 4.115 1.00 31.58 406 VAL A CA 1
ATOM 818 C C . VAL A 1 117 ? 7.543 9.398 3.277 1.00 30.93 406 VAL A C 1
ATOM 819 O O . VAL A 1 117 ? 7.433 9.646 2.094 1.00 31.65 406 VAL A O 1
ATOM 823 N N . ARG A 1 118 ? 8.693 9.473 3.909 1.00 29.47 407 ARG A N 1
ATOM 824 C CA . ARG A 1 118 ? 9.917 9.842 3.234 1.00 30.02 407 ARG A CA 1
ATOM 825 C C . ARG A 1 118 ? 10.629 8.640 2.597 1.00 29.03 407 ARG A C 1
ATOM 826 O O . ARG A 1 118 ? 11.277 8.801 1.598 1.00 30.33 407 ARG A O 1
ATOM 842 N N . ILE A 1 120 ? 10.445 4.004 2.206 1.00 26.26 409 ILE A N 1
ATOM 843 C CA . ILE A 1 120 ? 9.898 2.672 2.446 1.00 25.50 409 ILE A CA 1
ATOM 844 C C . ILE A 1 120 ? 10.900 1.612 1.950 1.00 25.78 409 ILE A C 1
ATOM 845 O O . ILE A 1 120 ? 11.440 1.710 0.804 1.00 26.18 409 ILE A O 1
ATOM 850 N N . SER A 1 121 ? 11.137 0.603 2.794 1.00 23.88 410 SER A N 1
ATOM 851 C CA . SER A 1 121 ? 11.968 -0.487 2.422 1.00 25.08 410 SER A CA 1
ATOM 852 C C . SER A 1 121 ? 11.389 -1.832 2.874 1.00 25.01 410 SER A C 1
ATOM 853 O O . SER A 1 121 ? 10.953 -1.997 3.994 1.00 24.73 410 SER A O 1
ATOM 856 N N . TYR A 1 122 ? 11.375 -2.800 1.956 1.00 27.02 411 TYR A N 1
ATOM 857 C CA . TYR A 1 122 ? 10.884 -4.148 2.205 1.00 26.74 411 TYR A CA 1
ATOM 858 C C . TYR A 1 122 ? 11.701 -5.135 1.370 1.00 29.08 411 TYR A C 1
ATOM 859 O O . TYR A 1 122 ? 11.866 -4.937 0.154 1.00 28.93 411 TYR A O 1
ATOM 868 N N . GLY A 1 123 ? 12.202 -6.185 2.022 1.00 29.91 412 GLY A N 1
ATOM 869 C CA . GLY A 1 123 ? 12.892 -7.292 1.308 1.00 33.44 412 GLY A CA 1
ATOM 870 C C . GLY A 1 123 ? 14.311 -7.619 1.710 1.00 35.30 412 GLY A C 1
ATOM 871 O O . GLY A 1 123 ? 14.981 -8.409 1.031 1.00 36.48 412 GLY A O 1
ATOM 872 N N . GLY A 1 124 ? 14.770 -7.030 2.810 1.00 35.90 413 GLY A N 1
ATOM 873 C CA . GLY A 1 124 ? 16.124 -7.228 3.284 1.00 39.61 413 GLY A CA 1
ATOM 874 C C . GLY A 1 124 ? 16.487 -8.664 3.591 1.00 45.54 413 GLY A C 1
ATOM 875 O O . GLY A 1 124 ? 17.355 -9.248 2.909 1.00 50.19 413 GLY A O 1
ATOM 876 N N . SER A 1 125 ? 15.870 -9.237 4.614 1.00 48.23 414 SER A N 1
ATOM 877 C CA . SER A 1 125 ? 16.120 -10.652 4.978 1.00 55.04 414 SER A CA 1
ATOM 878 C C . SER A 1 125 ? 14.915 -11.292 5.699 1.00 57.12 414 SER A C 1
ATOM 879 O O . SER A 1 125 ? 14.833 -12.543 5.849 1.00 59.71 414 SER A O 1
ATOM 882 N N . ASN A 1 126 ? 13.989 -10.403 6.089 1.00 55.67 415 ASN A N 1
ATOM 883 C CA . ASN A 1 126 ? 12.799 -10.674 6.866 1.00 57.21 415 ASN A CA 1
ATOM 884 C C . ASN A 1 126 ? 11.554 -10.363 6.048 1.00 55.58 415 ASN A C 1
ATOM 885 O O . ASN A 1 126 ? 11.662 -9.957 4.887 1.00 54.39 415 ASN A O 1
ATOM 890 N N . TYR A 1 127 ? 10.388 -10.492 6.711 1.00 54.77 416 TYR A N 1
ATOM 891 C CA . TYR A 1 127 ? 9.099 -9.955 6.210 1.00 53.44 416 TYR A CA 1
ATOM 892 C C . TYR A 1 127 ? 8.759 -8.568 6.879 1.00 48.39 416 TYR A C 1
ATOM 893 O O . TYR A 1 127 ? 7.617 -8.077 6.831 1.00 47.18 416 TYR A O 1
ATOM 902 N N . ASN A 1 128 ? 9.764 -7.969 7.511 1.00 44.72 417 ASN A N 1
ATOM 903 C CA . ASN A 1 128 ? 9.629 -6.671 8.135 1.00 41.05 417 ASN A CA 1
ATOM 904 C C . ASN A 1 128 ? 9.507 -5.611 7.081 1.00 37.26 417 ASN A C 1
ATOM 905 O O . ASN A 1 128 ? 10.215 -5.662 6.080 1.00 36.94 417 ASN A O 1
ATOM 910 N N . VAL A 1 129 ? 8.633 -4.647 7.338 1.00 33.74 418 VAL A N 1
ATOM 911 C CA . VAL A 1 129 ? 8.498 -3.473 6.519 1.00 31.93 418 VAL A CA 1
ATOM 912 C C . VAL A 1 129 ? 9.057 -2.341 7.344 1.00 30.54 418 VAL A C 1
ATOM 913 O O . VAL A 1 129 ? 8.711 -2.188 8.511 1.00 29.96 418 VAL A O 1
ATOM 917 N N . SER A 1 130 ? 9.925 -1.553 6.731 1.00 30.67 419 SER A N 1
ATOM 918 C CA . SER A 1 130 ? 10.498 -0.358 7.352 1.00 31.10 419 SER A CA 1
ATOM 919 C C . SER A 1 130 ? 9.984 0.919 6.658 1.00 28.60 419 SER A C 1
ATOM 920 O O . SER A 1 130 ? 9.984 0.990 5.439 1.00 28.20 419 SER A O 1
ATOM 923 N N . VAL A 1 131 ? 9.598 1.917 7.436 1.00 27.26 420 VAL A N 1
ATOM 924 C CA . VAL A 1 131 ? 9.141 3.216 6.902 1.00 27.14 420 VAL A CA 1
ATOM 925 C C . VAL A 1 131 ? 9.794 4.387 7.669 1.00 26.65 420 VAL A C 1
ATOM 926 O O . VAL A 1 131 ? 9.996 4.329 8.872 1.00 24.28 420 VAL A O 1
ATOM 930 N N . LEU A 1 132 ? 10.116 5.461 6.960 1.00 27.39 421 LEU A N 1
ATOM 931 C CA . LEU A 1 132 ? 10.699 6.637 7.600 1.00 27.51 421 LEU A CA 1
ATOM 932 C C . LEU A 1 132 ? 9.691 7.763 7.522 1.00 28.85 421 LEU A C 1
ATOM 933 O O . LEU A 1 132 ? 9.174 8.039 6.424 1.00 30.45 421 LEU A O 1
ATOM 938 N N . VAL A 1 133 ? 9.421 8.418 8.657 1.00 29.50 422 VAL A N 1
ATOM 939 C CA . VAL A 1 133 ? 8.504 9.572 8.706 1.00 29.60 422 VAL A CA 1
ATOM 940 C C . VAL A 1 133 ? 9.119 10.705 9.530 1.00 31.64 422 VAL A C 1
ATOM 941 O O . VAL A 1 133 ? 10.091 10.475 10.252 1.00 30.65 422 VAL A O 1
ATOM 945 N N . LYS A 1 134 ? 8.565 11.922 9.389 1.00 32.47 423 LYS A N 1
ATOM 946 C CA . LYS A 1 134 ? 8.997 13.047 10.187 1.00 34.62 423 LYS A CA 1
ATOM 947 C C . LYS A 1 134 ? 8.498 12.858 11.628 1.00 34.74 423 LYS A C 1
ATOM 948 O O . LYS A 1 134 ? 7.498 12.162 11.866 1.00 34.66 423 LYS A O 1
ATOM 954 N N . ALA A 1 135 ? 9.190 13.448 12.593 1.00 34.98 424 ALA A N 1
ATOM 955 C CA . ALA A 1 135 ? 8.762 13.357 13.987 1.00 36.38 424 ALA A CA 1
ATOM 956 C C . ALA A 1 135 ? 7.283 13.791 14.165 1.00 38.50 424 ALA A C 1
ATOM 957 O O . ALA A 1 135 ? 6.525 13.146 14.873 1.00 38.69 424 ALA A O 1
ATOM 959 N N . GLU A 1 136 ? 6.892 14.883 13.511 1.00 41.25 425 GLU A N 1
ATOM 960 C CA . GLU A 1 136 ? 5.520 15.411 13.574 1.00 44.21 425 GLU A CA 1
ATOM 961 C C . GLU A 1 136 ? 4.449 14.447 13.079 1.00 42.58 425 GLU A C 1
ATOM 962 O O . GLU A 1 136 ? 3.303 14.608 13.404 1.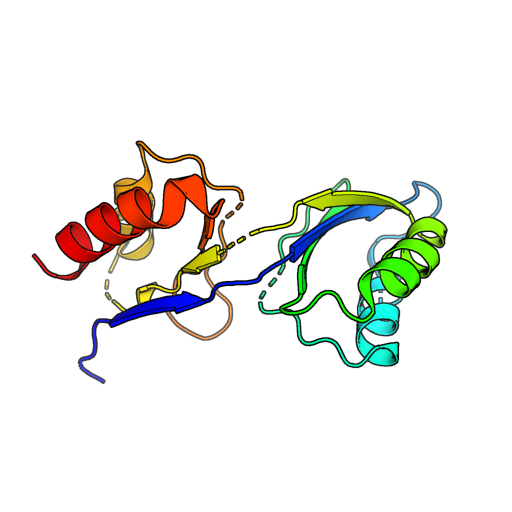00 44.73 425 GLU A O 1
ATOM 968 N N . ASP A 1 137 ? 4.815 13.440 12.305 1.00 41.63 426 ASP A N 1
ATOM 969 C CA . ASP A 1 137 ? 3.841 12.447 11.788 1.00 41.00 426 ASP A CA 1
ATOM 970 C C . ASP A 1 137 ? 3.923 11.057 12.466 1.00 39.68 426 ASP A C 1
ATOM 971 O O . ASP A 1 137 ? 3.206 10.140 12.103 1.00 38.76 426 ASP A O 1
ATOM 976 N N . LYS A 1 138 ? 4.791 10.930 13.462 1.00 40.32 427 LYS A N 1
ATOM 977 C CA . LYS A 1 138 ? 5.027 9.673 14.191 1.00 39.31 427 LYS A CA 1
ATOM 978 C C . LYS A 1 138 ? 3.748 9.120 14.819 1.00 40.16 427 LYS A C 1
ATOM 979 O O . LYS A 1 138 ? 3.427 7.935 14.715 1.00 38.89 427 LYS A O 1
ATOM 985 N N . LYS A 1 139 ? 3.024 9.971 15.512 1.00 43.07 428 LYS A N 1
ATOM 986 C CA . LYS A 1 139 ? 1.836 9.497 16.222 1.00 45.26 428 LYS A CA 1
ATOM 987 C C . LYS A 1 139 ? 0.752 9.038 15.268 1.00 44.12 428 LYS A C 1
ATOM 988 O O . LYS A 1 139 ? 0.196 7.963 15.434 1.00 43.64 428 LYS A O 1
ATOM 994 N N . LYS A 1 140 ? 0.466 9.846 14.264 1.00 43.82 429 LYS A N 1
ATOM 995 C CA . LYS A 1 140 ? -0.549 9.488 13.296 1.00 44.34 429 LYS A CA 1
ATOM 996 C C . LYS A 1 140 ? -0.176 8.147 12.656 1.00 40.10 429 LYS A C 1
ATOM 997 O O . LYS A 1 140 ? -0.997 7.227 12.522 1.00 38.82 429 LYS A O 1
ATOM 1003 N N . ALA A 1 141 ? 1.084 8.031 12.249 1.00 37.42 430 ALA A N 1
ATOM 1004 C CA . ALA A 1 141 ? 1.540 6.816 11.554 1.00 34.61 430 ALA A CA 1
ATOM 1005 C C . ALA A 1 141 ? 1.462 5.598 12.470 1.00 33.59 430 ALA A C 1
ATOM 1006 O O . ALA A 1 141 ? 0.941 4.565 12.070 1.00 33.06 430 ALA A O 1
ATOM 1008 N N . LEU A 1 142 ? 1.908 5.748 13.716 1.00 33.88 431 LEU A N 1
ATOM 1009 C CA . LEU A 1 142 ? 1.891 4.633 14.651 1.00 33.72 431 LEU A CA 1
ATOM 1010 C C . LEU A 1 142 ? 0.477 4.190 14.955 1.00 35.57 431 LEU A C 1
ATOM 1011 O O . LEU A 1 142 ? 0.213 2.995 14.973 1.00 34.41 431 LEU A O 1
ATOM 1016 N N . ILE A 1 143 ? -0.433 5.141 15.165 1.00 38.40 432 ILE A N 1
ATOM 1017 C CA . ILE A 1 143 ? -1.846 4.798 15.429 1.00 40.69 432 ILE A CA 1
ATOM 1018 C C . ILE A 1 143 ? -2.440 4.008 14.267 1.00 40.65 432 ILE A C 1
ATOM 1019 O O . ILE A 1 143 ? -2.998 2.935 14.503 1.00 41.92 432 ILE A O 1
ATOM 1024 N N . ALA A 1 144 ? -2.284 4.501 13.031 1.00 39.35 433 ALA A N 1
ATOM 1025 C CA . ALA A 1 144 ? -2.770 3.776 11.827 1.00 39.15 433 ALA A CA 1
ATOM 1026 C C . ALA A 1 144 ? -2.157 2.345 11.665 1.00 37.65 433 ALA A C 1
ATOM 1027 O O . ALA A 1 144 ? -2.844 1.375 11.393 1.00 37.89 433 ALA A O 1
ATOM 1029 N N . LEU A 1 145 ? -0.857 2.216 11.858 1.00 36.99 434 LEU A N 1
ATOM 1030 C CA . LEU A 1 145 ? -0.211 0.902 11.766 1.00 36.43 434 LEU A CA 1
ATOM 1031 C C . LEU A 1 145 ? -0.649 -0.044 12.924 1.00 38.94 434 LEU A C 1
ATOM 1032 O O . LEU A 1 145 ? -0.942 -1.240 12.709 1.00 39.34 434 LEU A O 1
ATOM 1037 N N . SER A 1 146 ? -0.696 0.459 14.159 1.00 39.95 435 SER A N 1
ATOM 1038 C CA . SER A 1 146 ? -1.147 -0.396 15.278 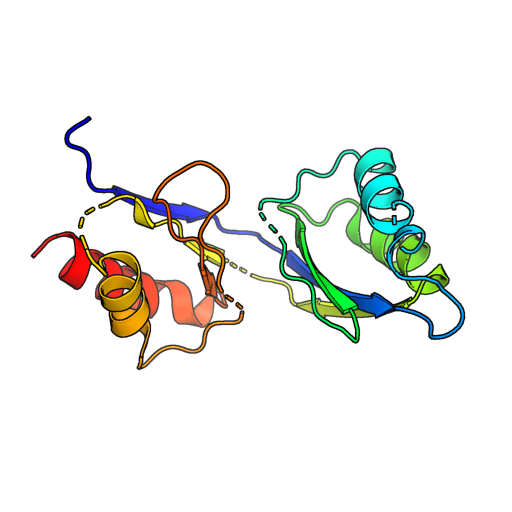1.00 42.66 435 SER A CA 1
ATOM 1039 C C . SER A 1 146 ? -2.570 -0.920 15.064 1.00 44.25 435 SER A C 1
ATOM 1040 O O . SER A 1 146 ? -2.820 -2.102 15.301 1.00 45.67 435 SER A O 1
ATOM 1043 N N . ASN A 1 147 ? -3.496 -0.028 14.684 1.00 44.84 436 ASN A N 1
ATOM 1044 C CA . ASN A 1 147 ? -4.901 -0.402 14.411 1.00 47.10 436 ASN A CA 1
ATOM 1045 C C . ASN A 1 147 ? -5.006 -1.467 13.320 1.00 46.17 436 ASN A C 1
ATOM 1046 O O . ASN A 1 147 ? -5.766 -2.421 13.473 1.00 46.77 436 ASN A O 1
ATOM 1051 N N . LYS A 1 148 ? -4.262 -1.289 12.222 1.00 43.44 437 LYS A N 1
ATOM 1052 C CA . LYS A 1 148 ? -4.296 -2.250 11.123 1.00 44.16 437 LYS A CA 1
ATOM 1053 C C . LYS A 1 148 ? -3.601 -3.562 11.527 1.00 44.26 437 LYS A C 1
ATOM 1054 O O . LYS A 1 148 ? -4.205 -4.613 11.417 1.00 46.28 437 LYS A O 1
ATOM 1060 N N . LEU A 1 149 ? -2.358 -3.504 12.019 1.00 42.13 438 LEU A N 1
ATOM 1061 C CA . LEU A 1 149 ? -1.599 -4.720 12.381 1.00 42.33 438 LEU A CA 1
ATOM 1062 C C . LEU A 1 149 ? -2.306 -5.535 13.453 1.00 44.46 438 LEU A C 1
ATOM 1063 O O . LEU A 1 149 ? -2.381 -6.761 13.358 1.00 46.33 438 LEU A O 1
ATOM 1068 N N . PHE A 1 150 ? -2.878 -4.861 14.446 1.00 44.88 439 PHE A N 1
ATOM 1069 C CA . PHE A 1 150 ? -3.490 -5.566 15.571 1.00 46.97 439 PHE A CA 1
ATOM 1070 C C . PHE A 1 150 ? -5.005 -5.733 15.587 1.00 51.01 439 PHE A C 1
ATOM 1071 O O . PHE A 1 150 ? -5.536 -6.216 16.602 1.00 53.04 439 PHE A O 1
ATOM 1079 N N . ASN A 1 151 ? -5.721 -5.360 14.526 1.00 53.22 440 ASN A N 1
ATOM 1080 C CA . ASN A 1 151 ? -7.185 -5.606 14.529 1.00 57.95 440 ASN A CA 1
ATOM 1081 C C . ASN A 1 151 ? -7.467 -7.047 14.100 1.00 59.98 440 ASN A C 1
ATOM 1082 O O . ASN A 1 151 ? -8.450 -7.643 14.557 1.00 63.55 440 ASN A O 1
#

Secondary structure (DSSP, 8-state):
----EEEEE-S-EEEEEEE-TTS-TTT--HHHHHHHHTT-----B--SSEEEEEES--TTHHHHHHHHTTTEEEEEE---EEEEE---HHHHHHHTTTTS----EE-SSSS-EEEE--GGGHHHHHHHHHHHHH-

Sequence (135 aa):
DCIKAVAAKDGITVIKVKSSNKLLSWHFRKLFEIFEFYQEPVDVATSEVGVSLTIDNNDKNLPDIVRALSDIGDVTVDKDVIICCIVGVGFEARIINALKGVPVRISYGGSNYNVSVLVKAEDKKKALIALSNKLFN

Solvent-accessible surface area: 8648 Å² total

CATH classification: 3.30.70.260 (+1 more: 3.30.70.260)

Foldseek 3Di:
DQDKDKDKAKWKKKKWFFFDPVDDVVVLVQLVVLCVVVVFDWPWDADPRTIMTMGRHCPCVVVSCVSRVVGGDMDMDTAMKMKIAAVCVVVQLVVLCVPPDWPWDADDPHRIIITDHHNVCVVVSVVSNCVRRPD